Protein AF-A0A376YHL9-F1 (afdb_monomer_lite)

pLDDT: mean 75.79, std 18.33, range [27.06, 94.31]

Structure (mmCIF, N/CA/C/O backbone):
data_AF-A0A376YHL9-F1
#
_entry.id   AF-A0A376YHL9-F1
#
loop_
_atom_site.group_PDB
_atom_site.id
_atom_site.type_symbol
_atom_site.label_atom_id
_atom_site.label_alt_id
_atom_site.label_comp_id
_atom_site.label_asym_id
_atom_site.label_entity_id
_atom_site.label_seq_id
_atom_site.pdbx_PDB_ins_code
_atom_site.Cartn_x
_atom_site.Cartn_y
_atom_site.Cartn_z
_atom_site.occupancy
_atom_site.B_iso_or_equiv
_atom_site.auth_seq_id
_atom_site.auth_comp_id
_atom_site.auth_asym_id
_atom_site.auth_atom_id
_atom_site.pdbx_PDB_model_num
ATOM 1 N N . MET A 1 1 ? -15.466 -2.297 -5.563 1.00 63.84 1 MET A N 1
ATOM 2 C CA . MET A 1 1 ? -14.016 -2.323 -5.290 1.00 63.84 1 MET A CA 1
ATOM 3 C C . MET A 1 1 ? -13.860 -2.151 -3.789 1.00 63.84 1 MET A C 1
ATOM 5 O O . MET A 1 1 ? -14.437 -1.207 -3.266 1.00 63.84 1 MET A O 1
ATOM 9 N N . ASN A 1 2 ? -13.237 -3.107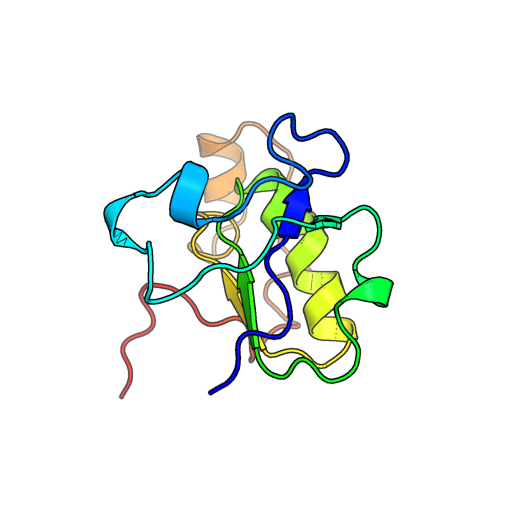 -3.099 1.00 83.31 2 ASN A N 1
ATOM 10 C CA . ASN A 1 2 ? -13.063 -3.079 -1.643 1.00 83.31 2 ASN A CA 1
ATOM 11 C C . ASN A 1 2 ? -11.579 -2.861 -1.320 1.00 83.31 2 ASN A C 1
ATOM 13 O O . ASN A 1 2 ? -10.732 -3.362 -2.054 1.00 83.31 2 ASN A O 1
ATOM 17 N N . ILE A 1 3 ? -11.272 -2.121 -0.255 1.00 85.75 3 ILE A N 1
ATOM 18 C CA . ILE A 1 3 ? -9.891 -1.945 0.209 1.00 85.75 3 ILE A CA 1
ATOM 19 C C . ILE A 1 3 ? -9.591 -3.080 1.186 1.00 85.75 3 ILE A C 1
ATOM 21 O O . ILE A 1 3 ? -10.163 -3.125 2.272 1.00 85.75 3 ILE A O 1
ATOM 25 N N . THR A 1 4 ? -8.708 -3.998 0.792 1.00 88.69 4 THR A N 1
ATOM 26 C CA . THR A 1 4 ? -8.336 -5.156 1.620 1.00 88.69 4 THR A CA 1
ATOM 27 C C . THR A 1 4 ? -7.366 -4.769 2.735 1.00 88.69 4 THR A C 1
ATOM 29 O O . THR A 1 4 ? -7.527 -5.207 3.871 1.00 88.69 4 THR A O 1
ATOM 32 N N . ALA A 1 5 ? -6.377 -3.925 2.432 1.00 90.69 5 ALA A N 1
ATOM 33 C CA . ALA A 1 5 ? -5.383 -3.471 3.396 1.00 90.69 5 ALA A CA 1
ATOM 34 C C . ALA A 1 5 ? -4.793 -2.112 2.995 1.00 90.69 5 ALA A C 1
ATOM 36 O O . ALA A 1 5 ? -4.727 -1.772 1.813 1.00 90.69 5 ALA A O 1
ATOM 37 N N . LEU A 1 6 ? -4.341 -1.355 3.995 1.00 91.69 6 LEU A N 1
ATOM 38 C CA . LEU A 1 6 ? -3.487 -0.183 3.827 1.00 91.69 6 LEU A CA 1
ATOM 39 C C . LEU A 1 6 ? -2.173 -0.475 4.535 1.00 91.69 6 LEU A C 1
ATOM 41 O O . LEU A 1 6 ? -2.177 -0.706 5.743 1.00 91.69 6 LEU A O 1
ATOM 45 N N . THR A 1 7 ? -1.069 -0.480 3.797 1.00 92.12 7 THR A N 1
ATOM 46 C CA . THR A 1 7 ? 0.227 -0.899 4.332 1.00 92.12 7 THR A CA 1
ATOM 47 C C . THR A 1 7 ? 1.211 0.257 4.423 1.00 92.12 7 THR A C 1
ATOM 49 O O . THR A 1 7 ? 1.289 1.091 3.522 1.00 92.12 7 THR A O 1
ATOM 52 N N . VAL A 1 8 ? 2.013 0.265 5.482 1.00 92.31 8 VAL A N 1
ATOM 53 C CA . VAL A 1 8 ? 3.174 1.147 5.656 1.00 92.31 8 VAL A CA 1
ATOM 54 C C . VAL A 1 8 ? 4.441 0.312 5.800 1.00 92.31 8 VAL A C 1
ATOM 56 O O . VAL A 1 8 ? 4.369 -0.903 5.986 1.00 92.31 8 VAL A O 1
ATOM 59 N N . SER A 1 9 ? 5.613 0.944 5.716 1.00 88.75 9 SER A N 1
ATOM 60 C CA . SER A 1 9 ? 6.869 0.246 6.000 1.00 88.75 9 SER A CA 1
ATOM 61 C C . SER A 1 9 ? 6.845 -0.368 7.404 1.00 88.75 9 SER A C 1
ATOM 63 O O . SER A 1 9 ? 6.257 0.199 8.329 1.00 88.75 9 SER A O 1
ATOM 65 N N . ALA A 1 10 ? 7.500 -1.518 7.568 1.00 87.56 10 ALA A N 1
ATOM 66 C CA . ALA A 1 10 ? 7.525 -2.262 8.827 1.00 87.56 10 ALA A CA 1
ATOM 67 C C . ALA A 1 10 ? 7.944 -1.412 10.045 1.00 87.56 10 ALA A C 1
ATOM 69 O O . ALA A 1 10 ? 7.458 -1.631 11.150 1.00 87.56 10 ALA A O 1
ATOM 70 N N . GLN A 1 11 ? 8.821 -0.423 9.844 1.00 87.19 11 GLN A N 1
ATOM 71 C CA . GLN A 1 11 ? 9.331 0.482 10.881 1.00 87.19 11 GLN A CA 1
ATOM 72 C C . GLN A 1 11 ? 8.657 1.865 10.876 1.00 87.19 11 GLN A C 1
ATOM 74 O O . GLN A 1 11 ? 9.193 2.815 11.445 1.00 87.19 11 GLN A O 1
ATOM 79 N N . SER A 1 12 ? 7.510 2.021 10.212 1.00 90.06 12 SER A N 1
ATOM 80 C CA . SER A 1 12 ? 6.803 3.300 10.179 1.00 90.06 12 SER A CA 1
ATOM 81 C C . SER A 1 12 ? 6.280 3.695 11.563 1.00 90.06 12 SER A C 1
ATOM 83 O O . SER A 1 12 ? 5.611 2.914 12.238 1.00 90.06 12 SER A O 1
ATOM 85 N N . ASN A 1 13 ? 6.493 4.957 11.944 1.00 91.00 13 ASN A N 1
ATOM 86 C CA . ASN A 1 13 ? 5.915 5.550 13.158 1.00 91.00 13 ASN A CA 1
ATOM 87 C C . ASN A 1 13 ? 4.387 5.720 13.082 1.00 91.00 13 ASN A C 1
ATOM 89 O O . ASN A 1 13 ? 3.748 6.086 14.072 1.00 91.00 13 ASN A O 1
ATOM 93 N N . ASP A 1 14 ? 3.806 5.509 11.902 1.00 90.75 14 ASP A N 1
ATOM 94 C CA . ASP A 1 14 ? 2.372 5.618 11.655 1.00 90.75 14 ASP A CA 1
ATOM 95 C C . ASP A 1 14 ? 1.658 4.262 11.670 1.00 90.75 14 ASP A C 1
ATOM 97 O O . ASP A 1 14 ? 0.439 4.211 11.508 1.00 90.75 14 ASP A O 1
ATOM 101 N N . ALA A 1 15 ? 2.388 3.167 11.907 1.00 92.06 15 ALA A N 1
ATOM 102 C CA . ALA A 1 15 ? 1.801 1.845 12.078 1.00 92.06 15 ALA A CA 1
ATOM 103 C C . ALA A 1 15 ? 0.732 1.852 13.188 1.00 92.06 15 ALA A C 1
ATOM 105 O O . ALA A 1 15 ? 0.947 2.356 14.291 1.00 92.06 15 ALA A O 1
ATOM 106 N N . GLY A 1 16 ? -0.439 1.294 12.883 1.00 91.69 16 GLY A N 1
ATOM 107 C CA . GLY A 1 16 ? -1.595 1.223 13.776 1.00 91.69 16 GLY A CA 1
ATOM 108 C C . GLY A 1 16 ? -2.468 2.483 13.826 1.00 91.69 16 GLY A C 1
ATOM 109 O O . GLY A 1 16 ? -3.577 2.405 14.351 1.00 91.69 16 GLY A O 1
ATOM 110 N N . LYS A 1 17 ? -2.030 3.621 13.268 1.00 94.06 17 LYS A N 1
ATOM 111 C CA . LYS A 1 17 ? -2.878 4.822 13.152 1.00 94.06 17 LYS A CA 1
ATOM 112 C C . LYS A 1 17 ? -3.930 4.631 12.066 1.00 94.06 17 LYS A C 1
ATOM 114 O O . LYS A 1 17 ? -3.714 3.873 11.119 1.00 94.06 17 LYS A O 1
ATOM 119 N N . LEU A 1 18 ? -5.054 5.335 12.169 1.00 94.06 18 LEU A N 1
ATOM 120 C CA . LEU A 1 18 ? -6.038 5.348 11.091 1.00 94.06 18 LEU A CA 1
ATOM 121 C C . LEU A 1 18 ? -5.549 6.246 9.958 1.00 94.06 18 LEU A C 1
ATOM 123 O O . LEU A 1 18 ? -4.946 7.292 10.194 1.00 94.06 18 LEU A O 1
ATOM 127 N N . ILE A 1 19 ? -5.865 5.891 8.713 1.00 93.69 19 ILE A N 1
ATOM 128 C CA . ILE A 1 19 ? -5.557 6.762 7.569 1.00 93.69 19 ILE A CA 1
ATOM 129 C C . ILE A 1 19 ? -6.210 8.147 7.713 1.00 93.69 19 ILE A C 1
ATOM 131 O O . ILE A 1 19 ? -5.631 9.153 7.310 1.00 93.69 19 ILE A O 1
ATOM 135 N N . SER A 1 20 ? -7.382 8.216 8.344 1.00 94.19 20 SER A N 1
ATOM 136 C CA . SER A 1 20 ? -8.091 9.462 8.629 1.00 94.19 20 SER A CA 1
ATOM 137 C C . SER A 1 20 ? -7.438 10.316 9.718 1.00 94.19 20 SER A C 1
ATOM 139 O O . SER A 1 20 ? -7.671 11.525 9.742 1.00 94.19 20 SER A O 1
ATOM 141 N N . ASP A 1 21 ? -6.580 9.742 10.569 1.00 92.56 21 ASP A N 1
ATOM 142 C CA . ASP A 1 21 ? -5.776 10.514 11.525 1.00 92.56 21 ASP A CA 1
ATOM 143 C C . ASP A 1 21 ? -4.660 11.288 10.805 1.00 92.56 21 ASP A C 1
ATOM 145 O O . ASP A 1 21 ? -4.322 12.405 11.195 1.00 92.56 21 ASP A O 1
ATOM 149 N N . LEU A 1 22 ? -4.106 10.712 9.731 1.00 91.50 22 LEU A N 1
ATOM 150 C CA . LEU A 1 22 ? -3.081 11.347 8.895 1.00 91.50 22 LEU A CA 1
ATOM 151 C C . LEU A 1 22 ? -3.693 12.276 7.839 1.00 91.50 22 LEU A C 1
ATOM 153 O O . LEU A 1 22 ? -3.117 13.308 7.487 1.00 91.50 22 LEU A O 1
ATOM 157 N N . HIS A 1 23 ? -4.867 11.912 7.328 1.00 91.62 23 HIS A N 1
ATOM 158 C CA . HIS A 1 23 ? -5.588 12.632 6.286 1.00 91.62 23 HIS A CA 1
ATOM 159 C C . HIS A 1 23 ? -7.025 12.920 6.739 1.00 91.62 23 HIS A C 1
ATOM 161 O O . HIS A 1 23 ? -7.949 12.196 6.356 1.00 91.62 23 HIS A O 1
ATOM 167 N N . PRO A 1 24 ? -7.248 14.000 7.516 1.00 91.00 24 PRO A N 1
ATOM 168 C CA . PRO A 1 24 ? -8.550 14.317 8.107 1.00 91.00 24 PRO A CA 1
ATOM 169 C C . PRO A 1 24 ? -9.696 14.441 7.098 1.00 91.00 24 PRO A C 1
ATOM 171 O O . PRO A 1 24 ? -10.850 14.207 7.445 1.00 91.00 24 PRO A O 1
ATOM 174 N N . GLN A 1 25 ? -9.393 14.768 5.840 1.00 93.69 25 GLN A N 1
ATOM 175 C CA . GLN A 1 25 ? -10.367 14.819 4.749 1.00 93.69 25 GLN A CA 1
ATOM 176 C C . GLN A 1 25 ? -11.009 13.459 4.421 1.00 93.69 25 GLN A C 1
ATOM 178 O O . GLN A 1 25 ? -12.046 13.426 3.766 1.00 93.69 25 GLN A O 1
ATOM 183 N N . LEU A 1 26 ? -10.404 12.349 4.854 1.00 89.62 26 LEU A N 1
ATOM 184 C CA . LEU A 1 26 ? -10.919 10.990 4.660 1.00 89.62 26 LEU A CA 1
ATOM 185 C C . LEU A 1 26 ? -11.757 10.488 5.843 1.00 89.62 26 LEU A C 1
ATOM 187 O O . LEU A 1 26 ? -12.324 9.398 5.767 1.00 89.62 26 LEU A O 1
ATOM 191 N N . LYS A 1 27 ? -11.861 11.266 6.926 1.00 90.44 27 LYS A N 1
ATOM 192 C CA . LYS A 1 27 ? -12.598 10.884 8.133 1.00 90.44 27 LYS A CA 1
ATOM 193 C C . LYS A 1 27 ? -14.079 10.646 7.831 1.00 90.44 27 LYS A C 1
ATOM 195 O O . LYS A 1 27 ? -14.744 11.516 7.272 1.00 90.44 27 LYS A O 1
ATOM 200 N N . GLY A 1 28 ? -14.595 9.477 8.212 1.00 86.88 28 GLY A N 1
ATOM 201 C CA . GLY A 1 28 ? -15.967 9.058 7.908 1.00 86.88 28 GLY A CA 1
ATOM 202 C C . GLY A 1 28 ? -16.181 8.547 6.477 1.00 86.88 28 GLY A C 1
ATOM 203 O O . GLY A 1 28 ? -17.301 8.170 6.137 1.00 86.88 28 GLY A O 1
ATOM 204 N N . ILE A 1 29 ? -15.131 8.521 5.645 1.00 90.69 29 ILE A N 1
ATOM 205 C CA . ILE A 1 29 ? -15.119 7.888 4.317 1.00 90.69 29 ILE A CA 1
ATOM 206 C C . ILE A 1 29 ? -14.283 6.604 4.380 1.00 90.69 29 ILE A C 1
ATOM 208 O O . ILE A 1 29 ? -14.762 5.537 4.001 1.00 90.69 29 ILE A O 1
ATOM 212 N N . VAL A 1 30 ? -13.041 6.704 4.870 1.00 90.06 30 VAL A N 1
ATOM 213 C CA . VAL A 1 30 ? -12.114 5.576 5.038 1.00 90.06 30 VAL A CA 1
ATOM 214 C C . VAL A 1 30 ? -11.401 5.712 6.381 1.00 90.06 30 VAL A C 1
ATOM 216 O O . VAL A 1 30 ? -10.529 6.559 6.547 1.00 90.06 30 VAL A O 1
ATOM 219 N N . ASP A 1 31 ? -11.748 4.833 7.319 1.00 91.38 31 ASP A N 1
ATOM 220 C CA . ASP A 1 31 ? -11.191 4.782 8.677 1.00 91.38 31 ASP A CA 1
ATOM 221 C C . ASP A 1 31 ? -10.482 3.436 8.916 1.00 91.38 31 ASP A C 1
ATOM 223 O O . ASP A 1 31 ? -10.728 2.734 9.895 1.00 91.38 31 ASP A O 1
ATOM 227 N N . LEU A 1 32 ? -9.633 3.033 7.966 1.00 92.69 32 LEU A N 1
ATOM 228 C CA . LEU A 1 32 ? -8.851 1.798 8.057 1.00 92.69 32 LEU A CA 1
ATOM 229 C C . LEU A 1 32 ? -7.492 2.053 8.733 1.00 92.69 32 LEU A C 1
ATOM 231 O O . LEU A 1 32 ? -6.871 3.090 8.470 1.00 92.69 32 LEU A O 1
ATOM 235 N N . PRO A 1 33 ? -7.007 1.119 9.573 1.00 94.31 33 PRO A N 1
ATOM 236 C CA . PRO A 1 33 ? -5.695 1.225 10.196 1.00 94.31 33 PRO A CA 1
ATOM 237 C C . PRO A 1 33 ? -4.571 0.943 9.195 1.00 94.31 33 PRO A C 1
ATOM 239 O O . PRO A 1 33 ? -4.690 0.080 8.322 1.00 94.31 33 PRO A O 1
ATOM 242 N N . LEU A 1 34 ? -3.458 1.649 9.371 1.00 93.38 34 LEU A N 1
ATOM 243 C CA . LEU A 1 34 ? -2.214 1.428 8.646 1.00 93.38 34 LEU A CA 1
ATOM 244 C C . LEU A 1 34 ? -1.488 0.209 9.218 1.00 93.38 34 LEU A C 1
ATOM 246 O O . LEU A 1 34 ? -1.086 0.200 10.381 1.00 93.38 34 LEU A O 1
ATOM 250 N N . GLN A 1 35 ? -1.307 -0.819 8.399 1.00 93.75 35 GLN A N 1
ATOM 251 C CA . GLN A 1 35 ? -0.686 -2.078 8.797 1.00 93.75 35 GLN A CA 1
ATOM 252 C C . GLN A 1 35 ? 0.800 -2.072 8.409 1.00 93.75 35 GLN A C 1
ATOM 254 O O . GLN A 1 35 ? 1.125 -1.817 7.249 1.00 93.75 35 GLN A O 1
ATOM 259 N N . PRO A 1 36 ? 1.731 -2.309 9.344 1.00 92.69 36 PRO A N 1
ATOM 260 C CA . PRO A 1 36 ? 3.138 -2.441 8.993 1.00 92.69 36 PRO A CA 1
ATOM 261 C C . PRO A 1 36 ? 3.334 -3.710 8.158 1.00 92.69 36 PRO A C 1
ATOM 263 O O . PRO A 1 36 ? 2.964 -4.796 8.590 1.00 92.69 36 PRO A O 1
ATOM 266 N N . MET A 1 37 ? 3.925 -3.575 6.973 1.00 90.94 37 MET A N 1
ATOM 267 C CA . MET A 1 37 ? 4.193 -4.697 6.077 1.00 90.94 37 MET A CA 1
ATOM 268 C C . MET A 1 37 ? 5.685 -5.022 6.075 1.00 90.94 37 MET A C 1
ATOM 270 O O . MET A 1 37 ? 6.511 -4.179 5.713 1.00 90.94 37 MET A O 1
ATOM 274 N N . SER A 1 38 ? 6.007 -6.252 6.480 1.00 86.44 38 SER A N 1
ATOM 275 C CA . SER A 1 38 ? 7.365 -6.818 6.408 1.00 86.44 38 SER A CA 1
ATOM 276 C C . SER A 1 38 ? 7.487 -7.871 5.308 1.00 86.44 38 SER A C 1
ATOM 278 O O . SER A 1 38 ? 8.533 -7.965 4.674 1.00 86.44 38 SER A O 1
ATOM 280 N N . ASP A 1 39 ? 6.417 -8.633 5.073 1.00 88.06 39 ASP A N 1
ATOM 281 C CA . ASP A 1 39 ? 6.324 -9.661 4.039 1.00 88.06 39 ASP A CA 1
ATOM 282 C C . ASP A 1 39 ? 5.053 -9.437 3.203 1.00 88.06 39 ASP A C 1
ATOM 284 O O . ASP A 1 39 ? 3.967 -9.200 3.734 1.00 88.06 39 ASP A O 1
ATOM 288 N N . ILE A 1 40 ? 5.189 -9.499 1.879 1.00 87.31 40 ILE A N 1
ATOM 289 C CA . ILE A 1 40 ? 4.078 -9.352 0.931 1.00 87.31 40 ILE A CA 1
ATOM 290 C C . ILE A 1 40 ? 3.142 -10.567 0.931 1.00 87.31 40 ILE A C 1
ATOM 292 O O . ILE A 1 40 ? 1.991 -10.461 0.500 1.00 87.31 40 ILE A O 1
ATOM 296 N N . SER A 1 41 ? 3.604 -11.725 1.412 1.00 87.69 41 SER A N 1
ATOM 297 C CA . SER A 1 41 ? 2.806 -12.954 1.490 1.00 87.69 41 SER A CA 1
ATOM 298 C C . SER A 1 41 ? 1.609 -12.823 2.441 1.00 87.69 41 SER A C 1
ATOM 300 O O . SER A 1 41 ? 0.594 -13.489 2.251 1.00 87.69 41 SER A O 1
ATOM 302 N N . GLU A 1 42 ? 1.684 -11.907 3.410 1.00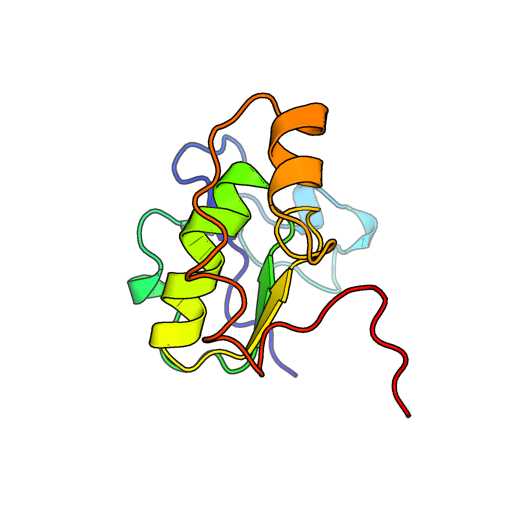 88.38 42 GLU A N 1
ATOM 303 C CA . GLU A 1 42 ? 0.598 -11.610 4.350 1.00 88.38 42 GLU A CA 1
ATOM 304 C C . GLU A 1 42 ? -0.569 -10.867 3.680 1.00 88.38 42 GLU A C 1
ATOM 306 O O . GLU A 1 42 ? -1.717 -11.000 4.105 1.00 88.38 42 GLU A O 1
ATOM 311 N N . PHE A 1 43 ? -0.285 -10.107 2.617 1.00 88.88 43 PHE A N 1
ATOM 312 C CA . PHE A 1 43 ? -1.236 -9.177 1.998 1.00 88.88 43 PHE A CA 1
ATOM 313 C C . PHE A 1 43 ? -1.605 -9.525 0.557 1.00 88.88 43 PHE A C 1
ATOM 315 O O . PHE A 1 43 ? -2.590 -9.007 0.046 1.00 88.88 43 PHE A O 1
ATOM 322 N N . SER A 1 44 ? -0.832 -10.372 -0.114 1.00 86.38 44 SER A N 1
ATOM 323 C CA . SER A 1 44 ? -1.090 -10.781 -1.499 1.00 86.38 44 SER A CA 1
ATOM 324 C C . SER A 1 44 ? -2.265 -11.759 -1.695 1.00 86.38 44 SER A C 1
ATOM 326 O O . SER A 1 44 ? -2.920 -11.667 -2.738 1.00 86.38 44 SER A O 1
ATOM 328 N N . PRO A 1 45 ? -2.612 -12.671 -0.759 1.00 88.88 45 PRO A N 1
ATOM 329 C CA . PRO A 1 45 ? -3.703 -13.615 -0.980 1.00 88.88 45 PRO A CA 1
ATOM 330 C C . PRO A 1 45 ? -5.058 -12.918 -1.143 1.00 88.88 45 PRO A C 1
ATOM 332 O O . PRO A 1 45 ? -5.523 -12.202 -0.259 1.00 88.88 45 PRO A O 1
ATOM 335 N N . GLY A 1 46 ? -5.724 -13.169 -2.272 1.00 84.38 46 GLY A N 1
ATOM 336 C CA . GLY A 1 46 ? -7.046 -12.605 -2.562 1.00 84.38 46 GLY A CA 1
ATOM 337 C C . GLY A 1 46 ? -7.035 -11.121 -2.941 1.00 84.38 46 GLY A C 1
ATOM 338 O O . GLY A 1 46 ? -8.099 -10.505 -2.973 1.00 84.38 46 GLY A O 1
ATOM 339 N N . VAL A 1 47 ? -5.861 -10.544 -3.225 1.00 90.06 47 VAL A N 1
ATOM 340 C CA . VAL A 1 47 ? -5.738 -9.181 -3.750 1.00 90.06 47 VAL A CA 1
ATOM 341 C C . VAL A 1 47 ? -5.596 -9.210 -5.266 1.00 90.06 47 VAL A C 1
ATOM 343 O O . VAL A 1 47 ? -4.625 -9.728 -5.809 1.00 90.06 47 VAL A O 1
ATOM 346 N N . ASP A 1 48 ? -6.554 -8.589 -5.950 1.00 87.31 48 ASP A N 1
ATOM 347 C CA . ASP A 1 48 ? -6.537 -8.479 -7.410 1.00 87.31 48 ASP A CA 1
ATOM 348 C C . ASP A 1 48 ? -5.597 -7.364 -7.896 1.00 87.31 48 ASP A C 1
ATOM 350 O O . ASP A 1 48 ? -4.937 -7.490 -8.929 1.00 87.31 48 ASP A O 1
ATOM 354 N N . VAL A 1 49 ? -5.551 -6.244 -7.161 1.00 88.19 49 VAL A N 1
ATOM 355 C CA . VAL A 1 49 ? -4.878 -5.006 -7.575 1.00 88.19 49 VAL A CA 1
ATOM 356 C C . VAL A 1 49 ? -4.103 -4.387 -6.414 1.00 88.19 49 VAL A C 1
ATOM 358 O O . VAL A 1 49 ? -4.654 -4.188 -5.333 1.00 88.19 49 VAL A O 1
ATOM 361 N N . VAL A 1 50 ? -2.849 -4.012 -6.669 1.00 89.50 50 VAL A N 1
ATOM 362 C CA . VAL A 1 50 ? -1.944 -3.369 -5.708 1.00 89.50 50 VAL A CA 1
ATOM 363 C C . VAL A 1 50 ? -1.510 -2.007 -6.238 1.00 89.50 50 VAL A C 1
ATOM 365 O O . VAL A 1 50 ? -1.057 -1.896 -7.375 1.00 89.50 50 VAL A O 1
ATOM 368 N N . PHE A 1 51 ? -1.603 -0.974 -5.400 1.00 89.56 51 PHE A N 1
ATOM 369 C CA . PHE A 1 51 ? -1.066 0.356 -5.689 1.00 89.56 51 PHE A CA 1
ATOM 370 C C . PHE A 1 51 ? 0.215 0.578 -4.887 1.00 89.56 51 PHE A C 1
ATOM 372 O O . PHE A 1 51 ? 0.180 0.604 -3.658 1.00 89.56 51 PHE A O 1
ATOM 379 N N . LEU A 1 52 ? 1.340 0.769 -5.575 1.00 87.69 52 LEU A N 1
ATOM 380 C CA . LEU A 1 52 ? 2.610 1.109 -4.941 1.00 87.69 52 LEU A CA 1
ATOM 381 C C . LEU A 1 52 ? 2.791 2.627 -4.983 1.00 87.69 52 LEU A C 1
ATOM 383 O O . LEU A 1 52 ? 3.108 3.215 -6.012 1.00 87.69 52 LEU A O 1
ATOM 387 N N . ALA A 1 53 ? 2.552 3.265 -3.839 1.00 86.56 53 ALA A N 1
ATOM 388 C CA . ALA A 1 53 ? 2.815 4.685 -3.606 1.00 86.56 53 ALA A CA 1
ATOM 389 C C . ALA A 1 53 ? 4.119 4.885 -2.809 1.00 86.56 53 ALA A C 1
ATOM 391 O O . ALA A 1 53 ? 4.213 5.770 -1.960 1.00 86.56 53 ALA A O 1
ATOM 392 N N . THR A 1 54 ? 5.106 4.012 -3.024 1.00 80.94 54 THR A N 1
ATOM 393 C CA . THR A 1 54 ? 6.389 4.028 -2.313 1.00 80.94 54 THR A CA 1
ATOM 394 C C . THR A 1 54 ? 7.478 4.690 -3.158 1.00 80.94 54 THR A C 1
ATOM 396 O O . THR A 1 54 ? 7.293 4.996 -4.337 1.00 80.94 54 THR A O 1
ATOM 399 N N . ALA A 1 55 ? 8.636 4.957 -2.549 1.00 78.69 55 ALA A N 1
ATOM 400 C CA . ALA A 1 55 ? 9.804 5.407 -3.296 1.00 78.69 55 ALA A CA 1
ATOM 401 C C . ALA A 1 55 ? 10.229 4.353 -4.337 1.00 78.69 55 ALA A C 1
ATOM 403 O O . ALA A 1 55 ? 9.977 3.159 -4.172 1.00 78.69 55 ALA A O 1
ATOM 404 N N . HIS A 1 56 ? 10.911 4.806 -5.390 1.00 73.19 56 HIS A N 1
ATOM 405 C CA . HIS A 1 56 ? 11.284 3.962 -6.526 1.00 73.19 56 HIS A CA 1
ATOM 406 C C . HIS A 1 56 ? 12.133 2.738 -6.135 1.00 73.19 56 HIS A C 1
ATOM 408 O O . HIS A 1 56 ? 11.924 1.664 -6.687 1.00 73.19 56 HIS A O 1
ATOM 414 N N . GLU A 1 57 ? 13.031 2.870 -5.154 1.00 75.25 57 GLU A N 1
ATOM 415 C CA . GLU A 1 57 ? 13.858 1.765 -4.640 1.00 75.25 57 GLU A CA 1
ATOM 416 C C . GLU A 1 57 ? 12.996 0.642 -4.048 1.00 75.25 57 GLU A C 1
ATOM 418 O O . GLU A 1 57 ? 13.147 -0.523 -4.394 1.00 75.25 57 GLU A O 1
ATOM 423 N N . VAL A 1 58 ? 12.015 1.003 -3.219 1.00 81.75 58 VAL A N 1
ATOM 424 C CA . VAL A 1 58 ? 11.113 0.040 -2.574 1.00 81.75 58 VAL A CA 1
ATOM 425 C C . VAL A 1 58 ? 10.155 -0.578 -3.594 1.00 81.75 58 VAL A C 1
ATOM 427 O O . VAL A 1 58 ? 9.868 -1.771 -3.544 1.00 81.75 58 VAL A O 1
ATOM 430 N N . SER A 1 59 ? 9.661 0.219 -4.544 1.00 79.94 59 SER A N 1
ATOM 431 C CA . SER A 1 59 ? 8.786 -0.276 -5.613 1.00 79.94 59 SER A CA 1
ATOM 432 C C . SER A 1 59 ? 9.486 -1.289 -6.517 1.00 79.94 59 SER A C 1
ATOM 434 O O . SER A 1 59 ? 8.855 -2.260 -6.932 1.00 79.94 59 SER A O 1
ATOM 436 N N . HIS A 1 60 ? 10.783 -1.101 -6.782 1.00 78.75 60 HIS A N 1
ATOM 437 C CA . HIS A 1 60 ? 11.586 -2.041 -7.561 1.00 78.75 60 HIS A CA 1
ATOM 438 C C . HIS A 1 60 ? 11.618 -3.439 -6.926 1.00 78.75 60 HIS A C 1
ATOM 440 O O . HIS A 1 60 ? 11.523 -4.436 -7.641 1.00 78.75 60 HIS A O 1
ATOM 446 N N . ASP A 1 61 ? 11.691 -3.512 -5.598 1.00 82.44 61 ASP A N 1
ATOM 447 C CA . ASP A 1 61 ? 11.771 -4.784 -4.881 1.00 82.44 61 ASP A CA 1
ATOM 448 C C . ASP A 1 61 ? 10.392 -5.418 -4.656 1.00 82.44 61 ASP A C 1
ATOM 450 O O . ASP A 1 61 ? 10.254 -6.640 -4.731 1.00 82.44 61 ASP A O 1
ATOM 454 N N . LEU A 1 62 ? 9.355 -4.612 -4.403 1.00 84.75 62 LEU A N 1
ATOM 455 C CA . LEU A 1 62 ? 8.008 -5.110 -4.101 1.00 84.75 62 LEU A CA 1
ATOM 456 C C . LEU A 1 62 ? 7.209 -5.505 -5.347 1.00 84.75 62 LEU A C 1
ATOM 458 O O . LEU A 1 62 ? 6.473 -6.491 -5.306 1.00 84.75 62 LEU A O 1
ATOM 462 N N . ALA A 1 63 ? 7.322 -4.753 -6.447 1.00 84.94 63 ALA A N 1
ATOM 463 C CA . ALA A 1 63 ? 6.486 -4.981 -7.626 1.00 84.94 63 ALA A CA 1
ATOM 464 C C . ALA A 1 63 ? 6.623 -6.408 -8.194 1.00 84.94 63 ALA A C 1
ATOM 466 O O . ALA A 1 63 ? 5.583 -7.047 -8.377 1.00 84.94 63 ALA A O 1
ATOM 467 N N . PRO A 1 64 ? 7.840 -6.963 -8.402 1.00 84.88 64 PRO A N 1
ATOM 468 C CA . PRO A 1 64 ? 7.995 -8.324 -8.914 1.00 84.88 64 PRO A CA 1
ATOM 469 C C . PRO A 1 64 ? 7.337 -9.374 -8.016 1.00 84.88 64 PRO A C 1
ATOM 471 O O . PRO A 1 64 ? 6.701 -10.294 -8.520 1.00 84.88 64 PRO A O 1
ATOM 474 N N . GLN A 1 65 ? 7.426 -9.202 -6.694 1.00 87.19 65 GLN A N 1
ATOM 475 C CA . GLN A 1 65 ? 6.871 -10.150 -5.729 1.00 87.19 65 GLN A CA 1
ATOM 476 C C . GLN A 1 65 ? 5.335 -10.190 -5.790 1.00 87.19 65 GLN A C 1
ATOM 478 O O . GLN A 1 65 ? 4.740 -11.266 -5.815 1.00 87.19 65 GLN A O 1
ATOM 483 N N . PHE A 1 66 ? 4.676 -9.030 -5.893 1.00 86.94 66 PHE A N 1
ATOM 484 C CA . PHE A 1 66 ? 3.218 -8.971 -6.066 1.00 86.94 66 PHE A CA 1
ATOM 485 C C . PHE A 1 66 ? 2.759 -9.538 -7.415 1.00 86.94 66 PHE A C 1
ATOM 487 O O . PHE A 1 66 ? 1.695 -10.147 -7.504 1.00 86.94 66 PHE A O 1
ATOM 494 N N . LEU A 1 67 ? 3.563 -9.374 -8.466 1.00 84.88 67 LEU A N 1
ATOM 495 C CA . LEU A 1 67 ? 3.251 -9.912 -9.792 1.00 84.88 67 LEU A CA 1
ATOM 496 C C . LEU A 1 67 ? 3.398 -11.434 -9.829 1.00 84.88 67 LEU A C 1
ATOM 498 O O . LEU A 1 67 ? 2.575 -12.109 -10.444 1.00 84.88 67 LEU A O 1
ATOM 502 N N . GLU A 1 68 ? 4.402 -11.982 -9.141 1.00 85.44 68 GLU A N 1
ATOM 503 C CA . GLU A 1 68 ? 4.553 -13.429 -8.947 1.00 85.44 68 GLU A CA 1
ATOM 504 C C . GLU A 1 68 ? 3.398 -14.027 -8.133 1.00 85.44 68 GLU A C 1
ATOM 506 O O . GLU A 1 68 ? 2.965 -15.143 -8.419 1.00 85.44 68 GLU A O 1
ATOM 511 N N . ALA A 1 69 ? 2.834 -13.264 -7.191 1.00 85.94 69 ALA A N 1
ATOM 512 C CA . ALA A 1 69 ? 1.625 -13.640 -6.459 1.00 85.94 69 ALA A CA 1
ATOM 513 C C . ALA A 1 69 ? 0.326 -13.532 -7.291 1.00 85.94 69 ALA A C 1
ATOM 515 O O . ALA A 1 69 ? -0.749 -13.882 -6.803 1.00 85.94 69 ALA A O 1
ATOM 516 N N . GLY A 1 70 ? 0.409 -13.085 -8.550 1.00 85.38 70 GLY A N 1
ATOM 517 C CA . GLY A 1 70 ? -0.725 -12.981 -9.471 1.00 85.38 70 GLY A CA 1
ATOM 518 C C . GLY A 1 70 ? -1.504 -11.667 -9.387 1.00 85.38 70 GLY A C 1
ATOM 519 O O . GLY A 1 70 ? -2.541 -11.541 -10.039 1.00 85.38 70 GLY A O 1
ATOM 520 N N . CYS A 1 71 ? -1.018 -10.681 -8.629 1.00 86.44 71 CYS A N 1
ATOM 521 C CA . CYS A 1 71 ? -1.654 -9.372 -8.522 1.00 86.44 71 CYS A CA 1
ATOM 522 C C . CYS A 1 71 ? -1.353 -8.495 -9.748 1.00 86.44 71 CYS A C 1
ATOM 524 O O . CYS A 1 71 ? -0.290 -8.578 -10.368 1.00 86.44 71 CYS A O 1
ATOM 526 N N . VAL A 1 72 ? -2.259 -7.568 -10.058 1.00 86.62 72 VAL A N 1
ATOM 527 C CA . VAL A 1 72 ? -2.001 -6.461 -10.988 1.00 86.62 72 VAL A CA 1
ATOM 528 C C . VAL A 1 72 ? -1.390 -5.296 -10.211 1.00 86.62 72 VAL A C 1
ATOM 530 O O . VAL A 1 72 ? -1.986 -4.819 -9.247 1.00 86.62 72 VAL A O 1
ATOM 533 N N . VAL A 1 73 ? -0.220 -4.805 -10.626 1.00 85.75 73 VAL A N 1
ATOM 534 C CA . VAL A 1 73 ? 0.507 -3.755 -9.893 1.00 85.75 73 VAL A CA 1
ATOM 535 C C . VAL A 1 73 ? 0.424 -2.418 -10.628 1.00 85.75 73 VAL A C 1
ATOM 537 O O . VAL A 1 73 ? 0.795 -2.303 -11.794 1.00 85.75 73 VAL A O 1
ATOM 540 N N . PHE A 1 74 ? -0.034 -1.387 -9.927 1.00 85.62 74 PHE A N 1
ATOM 541 C CA . PHE A 1 74 ? 0.007 0.009 -10.351 1.00 85.62 74 PHE A CA 1
ATOM 542 C C . PHE A 1 74 ? 1.089 0.723 -9.546 1.00 85.62 74 PHE A C 1
ATOM 544 O O . PHE A 1 74 ? 0.862 1.118 -8.401 1.00 85.62 74 PHE A O 1
ATOM 551 N N . ASP A 1 75 ? 2.270 0.881 -10.139 1.00 82.88 75 ASP A N 1
ATOM 552 C CA . ASP A 1 75 ? 3.349 1.645 -9.519 1.00 82.88 75 ASP A CA 1
ATOM 553 C C . ASP A 1 75 ? 3.235 3.134 -9.877 1.00 82.88 75 ASP A C 1
ATOM 555 O O . ASP A 1 75 ? 3.242 3.518 -11.051 1.00 82.88 75 ASP A O 1
ATOM 559 N N . LEU A 1 76 ? 3.107 3.974 -8.850 1.00 82.69 76 LEU A N 1
ATOM 560 C CA . LEU A 1 76 ? 3.077 5.433 -8.968 1.00 82.69 76 LEU A CA 1
ATOM 561 C C . LEU A 1 76 ? 4.481 6.046 -8.870 1.00 82.69 76 LEU A C 1
ATOM 563 O O . LEU A 1 76 ? 4.647 7.247 -9.109 1.00 82.69 76 LEU A O 1
ATOM 567 N N . SER A 1 77 ? 5.484 5.237 -8.524 1.00 78.81 77 SER A N 1
ATOM 568 C CA . SER A 1 77 ? 6.882 5.629 -8.462 1.00 78.81 77 SER A CA 1
ATOM 569 C C . SER A 1 77 ? 7.502 5.799 -9.859 1.00 78.81 77 SER A C 1
ATOM 571 O O . SER A 1 77 ? 6.899 5.553 -10.908 1.00 78.81 77 SER A O 1
ATOM 573 N N . GLY A 1 78 ? 8.754 6.258 -9.886 1.00 70.62 78 GLY A N 1
ATOM 574 C CA . GLY A 1 78 ? 9.532 6.364 -11.118 1.00 70.62 78 GLY A CA 1
ATOM 575 C C . GLY A 1 78 ? 10.123 5.042 -11.613 1.00 70.62 78 GLY A C 1
ATOM 576 O O . GLY A 1 78 ? 10.647 5.037 -12.724 1.00 70.62 78 GLY A O 1
ATOM 577 N N . ALA A 1 79 ? 10.064 3.950 -10.841 1.00 69.38 79 ALA A N 1
ATOM 578 C CA . ALA A 1 79 ? 10.881 2.746 -11.051 1.00 69.38 79 ALA A CA 1
ATOM 579 C C . ALA A 1 79 ? 10.632 2.030 -12.388 1.00 69.38 79 ALA A C 1
ATOM 581 O O . ALA A 1 79 ? 11.561 1.482 -12.973 1.00 69.38 79 ALA A O 1
ATOM 582 N N . PHE A 1 80 ? 9.401 2.085 -12.905 1.00 69.00 80 PHE A N 1
ATOM 583 C CA . PHE A 1 80 ? 9.017 1.411 -14.155 1.00 69.00 80 PHE A CA 1
ATOM 584 C C . PHE A 1 80 ? 8.543 2.378 -15.253 1.00 69.00 80 PHE A C 1
ATOM 586 O O . PHE A 1 80 ? 7.931 1.963 -16.241 1.00 69.00 80 PHE A O 1
ATOM 593 N N . ARG A 1 81 ? 8.798 3.685 -15.095 1.00 74.88 81 ARG A N 1
ATOM 594 C CA . ARG A 1 81 ? 8.303 4.716 -16.021 1.00 74.88 81 ARG A CA 1
ATOM 595 C C . ARG A 1 81 ? 9.070 4.761 -17.349 1.00 74.88 81 ARG A C 1
ATOM 597 O O . ARG A 1 81 ? 8.447 5.028 -18.375 1.00 74.88 81 ARG A O 1
ATOM 604 N N . VAL A 1 82 ? 10.383 4.513 -17.359 1.00 69.31 82 VAL A N 1
ATOM 605 C CA . VAL A 1 82 ? 11.237 4.695 -18.549 1.00 69.31 82 VAL A CA 1
ATOM 606 C C . VAL A 1 82 ? 11.874 3.381 -18.991 1.00 69.31 82 VAL A C 1
ATOM 608 O O . VAL A 1 82 ? 12.566 2.733 -18.218 1.00 69.31 82 VAL A O 1
ATOM 611 N N . ASN A 1 83 ? 11.682 3.002 -20.258 1.00 67.94 83 ASN A N 1
ATOM 612 C CA . ASN A 1 83 ? 12.260 1.783 -20.839 1.00 67.94 83 ASN A CA 1
ATOM 613 C C . ASN A 1 83 ? 13.716 1.971 -21.282 1.00 67.94 83 ASN A C 1
ATOM 615 O O . ASN A 1 83 ? 14.053 1.753 -22.444 1.00 67.94 83 ASN A O 1
ATOM 619 N N . ASP A 1 84 ? 14.562 2.446 -20.374 1.00 67.00 84 ASP A N 1
ATOM 620 C CA . ASP A 1 84 ? 15.978 2.664 -20.639 1.00 67.00 84 ASP A CA 1
ATOM 621 C C . ASP A 1 84 ? 16.786 2.416 -19.363 1.00 67.00 84 ASP A C 1
ATOM 623 O O . ASP A 1 84 ? 16.625 3.098 -18.352 1.00 67.00 84 ASP A O 1
ATOM 627 N N . ALA A 1 85 ? 17.666 1.419 -19.425 1.00 63.78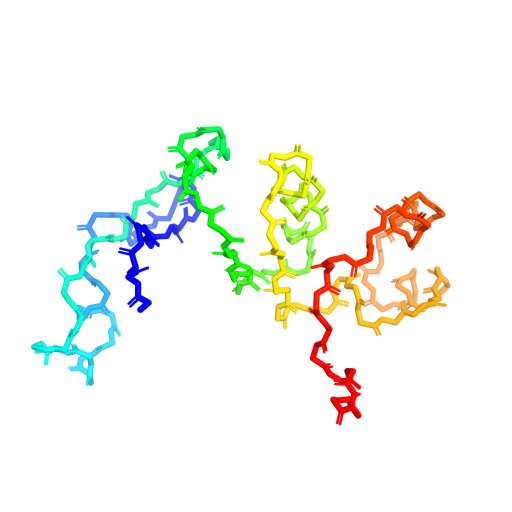 85 ALA A N 1
ATOM 628 C CA . ALA A 1 85 ? 18.583 1.077 -18.345 1.00 63.78 85 ALA A CA 1
ATOM 629 C C . ALA A 1 85 ? 19.492 2.255 -17.969 1.00 63.78 85 ALA A C 1
ATOM 631 O O . ALA A 1 85 ? 19.704 2.536 -16.792 1.00 63.78 85 ALA A O 1
ATOM 632 N N . THR A 1 86 ? 19.984 2.967 -18.983 1.00 65.12 86 THR A N 1
ATOM 633 C CA . THR A 1 86 ? 20.956 4.051 -18.825 1.00 65.12 86 THR A CA 1
ATOM 634 C C . THR A 1 86 ? 20.317 5.310 -18.246 1.00 65.12 86 THR A C 1
ATOM 636 O O . THR A 1 86 ? 20.992 6.124 -17.617 1.00 65.12 86 THR A O 1
ATOM 639 N N . PHE A 1 87 ? 18.997 5.465 -18.387 1.00 66.31 87 PHE A N 1
ATOM 640 C CA . PHE A 1 87 ? 18.252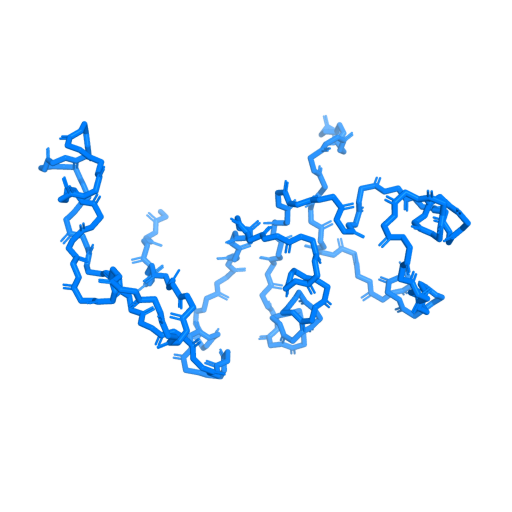 6.566 -17.782 1.00 66.31 87 PHE A CA 1
ATOM 641 C C . PHE A 1 87 ? 18.297 6.506 -16.250 1.00 66.31 87 PHE A C 1
ATOM 643 O O . PHE A 1 87 ? 18.530 7.525 -15.599 1.00 66.31 87 PHE A O 1
ATOM 650 N N . TYR A 1 88 ? 18.126 5.314 -15.672 1.00 61.31 88 TYR A N 1
ATOM 651 C CA . TYR A 1 88 ? 18.141 5.151 -14.218 1.00 61.31 88 TYR A CA 1
ATOM 652 C C . TYR A 1 88 ? 19.544 5.284 -13.626 1.00 61.31 88 TYR A C 1
ATOM 654 O O . TYR A 1 88 ? 19.704 5.962 -12.614 1.00 61.31 88 TYR A O 1
ATOM 662 N N . GLU A 1 89 ? 20.572 4.751 -14.293 1.00 61.56 89 GLU A N 1
ATOM 663 C CA . GLU A 1 89 ? 21.970 4.917 -13.859 1.00 61.56 89 GLU A CA 1
ATOM 664 C C . GLU A 1 89 ? 22.357 6.400 -13.705 1.00 61.56 89 GLU A C 1
ATOM 666 O O . GLU A 1 89 ? 23.061 6.767 -12.764 1.00 61.56 89 GLU A O 1
ATOM 671 N N . ASN A 1 90 ? 21.836 7.267 -14.580 1.00 60.25 90 ASN A N 1
ATOM 672 C CA . ASN A 1 90 ? 22.130 8.700 -14.575 1.00 60.25 90 ASN A CA 1
ATOM 673 C C . ASN A 1 90 ? 21.340 9.513 -13.536 1.00 60.25 90 ASN A C 1
ATOM 675 O O . ASN A 1 90 ? 21.802 10.576 -13.126 1.00 60.25 90 ASN A O 1
ATOM 679 N N . ILE A 1 91 ? 20.148 9.062 -13.132 1.00 60.09 91 ILE A N 1
ATOM 680 C CA . ILE A 1 91 ? 19.233 9.855 -12.291 1.00 60.09 91 ILE A CA 1
ATOM 681 C C . ILE A 1 91 ? 19.224 9.387 -10.837 1.00 60.09 91 ILE A C 1
ATOM 683 O O . ILE A 1 91 ? 19.083 10.218 -9.941 1.00 60.09 91 ILE A O 1
ATOM 687 N N . THR A 1 92 ? 19.373 8.086 -10.584 1.00 53.91 92 THR A N 1
ATOM 688 C CA . THR A 1 92 ? 19.233 7.521 -9.232 1.00 53.91 92 THR A CA 1
ATOM 689 C C . THR A 1 92 ? 20.551 7.021 -8.643 1.00 53.91 92 THR A C 1
ATOM 691 O O . THR A 1 92 ? 20.555 6.575 -7.503 1.00 53.91 92 THR A O 1
ATOM 694 N N . ALA A 1 93 ? 21.674 7.120 -9.374 1.00 52.34 93 ALA A N 1
ATOM 695 C CA . ALA A 1 93 ? 23.016 6.693 -8.941 1.00 52.34 93 ALA A CA 1
ATOM 696 C C . ALA A 1 93 ? 23.092 5.247 -8.396 1.00 52.34 93 ALA A C 1
ATOM 698 O O . ALA A 1 93 ? 24.033 4.890 -7.685 1.00 52.34 93 ALA A O 1
ATOM 699 N N . LEU A 1 94 ? 22.116 4.403 -8.745 1.00 47.06 94 LEU A N 1
ATOM 700 C CA . LEU A 1 94 ? 22.044 2.997 -8.362 1.00 47.06 94 LEU A CA 1
ATOM 701 C C . LEU A 1 94 ? 22.237 2.115 -9.602 1.00 47.06 94 LEU A C 1
ATOM 703 O O . LEU A 1 94 ? 21.616 2.378 -10.635 1.00 47.06 94 LEU A O 1
ATOM 707 N N . PRO A 1 95 ? 23.057 1.051 -9.527 1.00 48.53 95 PRO A N 1
ATOM 708 C CA . PRO A 1 95 ? 23.175 0.080 -10.606 1.00 48.53 95 PRO A CA 1
ATOM 709 C C . PRO A 1 95 ? 21.915 -0.799 -10.642 1.00 48.53 95 PRO A C 1
ATOM 711 O O . PRO A 1 95 ? 21.808 -1.779 -9.907 1.00 48.53 95 PRO A O 1
ATOM 714 N N . ILE A 1 96 ? 20.939 -0.450 -11.485 1.00 53.19 96 ILE A N 1
ATOM 715 C CA . ILE A 1 96 ? 19.706 -1.234 -11.653 1.00 53.19 96 ILE A CA 1
ATOM 716 C C . ILE A 1 96 ? 19.889 -2.236 -12.803 1.00 53.19 96 ILE A C 1
ATOM 718 O O . ILE A 1 96 ? 20.065 -1.851 -13.958 1.00 53.19 96 ILE A O 1
ATOM 722 N N . ASN A 1 97 ? 19.794 -3.541 -12.525 1.00 48.34 97 ASN A N 1
ATOM 723 C CA . ASN A 1 97 ? 19.776 -4.574 -13.569 1.00 48.34 97 ASN A CA 1
ATOM 724 C C . ASN A 1 97 ? 18.386 -4.662 -14.229 1.00 48.34 97 ASN A C 1
ATOM 726 O O . ASN A 1 97 ? 17.585 -5.550 -13.947 1.00 48.34 97 ASN A O 1
ATOM 730 N N . THR A 1 98 ? 18.094 -3.726 -15.127 1.00 47.97 98 THR A N 1
ATOM 731 C CA . THR A 1 98 ? 16.770 -3.547 -15.752 1.00 47.97 98 THR A CA 1
ATOM 732 C C . THR A 1 98 ? 16.398 -4.603 -16.803 1.00 47.97 98 THR A C 1
ATOM 734 O O . THR A 1 98 ? 15.224 -4.709 -17.161 1.00 47.97 98 THR A O 1
ATOM 737 N N . ARG A 1 99 ? 17.336 -5.433 -17.295 1.00 40.66 99 ARG A N 1
ATOM 738 C CA . ARG A 1 99 ? 17.058 -6.394 -18.391 1.00 40.66 99 ARG A CA 1
ATOM 739 C C . ARG A 1 99 ? 15.963 -7.414 -18.066 1.00 40.66 99 ARG A C 1
ATOM 741 O O . ARG A 1 99 ? 15.280 -7.870 -18.980 1.00 40.66 99 ARG A O 1
ATOM 748 N N . ASN A 1 100 ? 15.781 -7.761 -16.793 1.00 43.78 100 ASN A N 1
ATOM 749 C CA . ASN A 1 100 ? 14.810 -8.780 -16.381 1.00 43.78 100 ASN A CA 1
ATOM 750 C C . ASN A 1 100 ? 13.448 -8.204 -15.963 1.00 43.78 100 ASN A C 1
ATOM 752 O O . ASN A 1 100 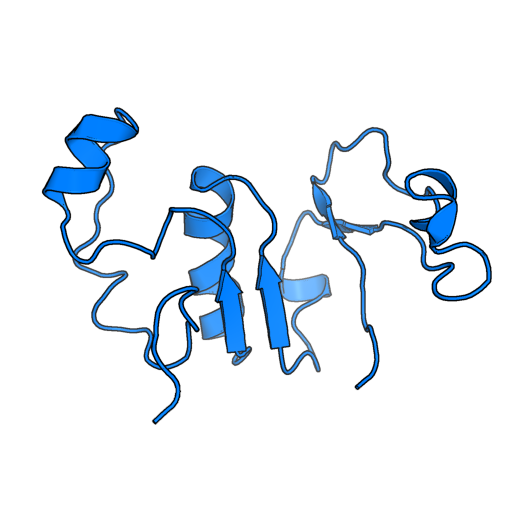? 12.457 -8.931 -15.994 1.00 43.78 100 ASN A O 1
ATOM 756 N N . CYS A 1 101 ? 13.382 -6.914 -15.629 1.00 45.34 101 CYS A N 1
ATOM 757 C CA . CYS A 1 101 ? 12.170 -6.254 -15.139 1.00 45.34 101 CYS A CA 1
ATOM 758 C C . CYS A 1 101 ? 11.208 -5.891 -16.283 1.00 45.34 101 CYS A C 1
ATOM 760 O O . CYS A 1 101 ? 9.992 -5.899 -16.122 1.00 45.34 101 CYS A O 1
ATOM 762 N N . TRP A 1 102 ? 11.756 -5.624 -17.471 1.00 45.38 102 TRP A N 1
ATOM 763 C CA . TRP A 1 102 ? 10.991 -5.160 -18.629 1.00 45.38 102 TRP A CA 1
ATOM 764 C C . TRP A 1 102 ? 10.319 -6.278 -19.431 1.00 45.38 102 TRP A C 1
ATOM 766 O O . TRP A 1 102 ? 9.194 -6.109 -19.897 1.00 45.38 102 TRP A O 1
ATOM 776 N N . ASN A 1 103 ? 10.964 -7.440 -19.558 1.00 45.25 103 ASN A N 1
ATOM 777 C CA . ASN A 1 103 ? 10.485 -8.528 -20.420 1.00 45.25 103 ASN A CA 1
ATOM 778 C C . ASN A 1 103 ? 9.499 -9.504 -19.744 1.00 45.25 103 ASN A C 1
ATOM 780 O O . ASN A 1 103 ? 9.059 -10.450 -20.393 1.00 45.25 103 ASN A O 1
ATOM 784 N N . ARG A 1 104 ? 9.141 -9.310 -18.463 1.00 41.44 104 ARG A N 1
ATOM 785 C CA . ARG A 1 104 ? 8.293 -10.251 -17.696 1.00 41.44 104 ARG A CA 1
ATOM 786 C C . ARG A 1 104 ? 6.935 -9.712 -17.232 1.00 41.44 104 ARG A C 1
ATOM 788 O O . ARG A 1 104 ? 6.234 -10.428 -16.525 1.00 41.44 104 ARG A O 1
ATOM 795 N N . GLN A 1 105 ? 6.556 -8.472 -17.543 1.00 50.72 105 GLN A N 1
ATOM 796 C CA . GLN A 1 105 ? 5.523 -7.794 -16.741 1.00 50.72 105 GLN A CA 1
ATOM 797 C C . GLN A 1 105 ? 4.467 -7.068 -17.605 1.00 50.72 105 GLN A C 1
ATOM 799 O O . GLN A 1 105 ? 4.443 -5.838 -17.649 1.00 50.72 105 GLN A O 1
ATOM 804 N N . PRO A 1 106 ? 3.574 -7.798 -18.304 1.00 47.94 106 PRO A N 1
ATOM 805 C CA . PRO A 1 106 ? 2.464 -7.204 -19.062 1.00 47.94 106 PRO A CA 1
ATOM 806 C C . PRO A 1 106 ? 1.380 -6.556 -18.178 1.00 47.94 106 PRO A C 1
ATOM 808 O O . PRO A 1 106 ? 0.515 -5.857 -18.695 1.00 47.94 106 PRO A O 1
ATOM 811 N N . THR A 1 107 ? 1.417 -6.774 -16.861 1.00 52.44 107 THR A N 1
ATOM 812 C CA . THR A 1 107 ? 0.387 -6.343 -15.900 1.00 52.44 107 THR A CA 1
ATOM 813 C C . THR A 1 107 ? 0.819 -5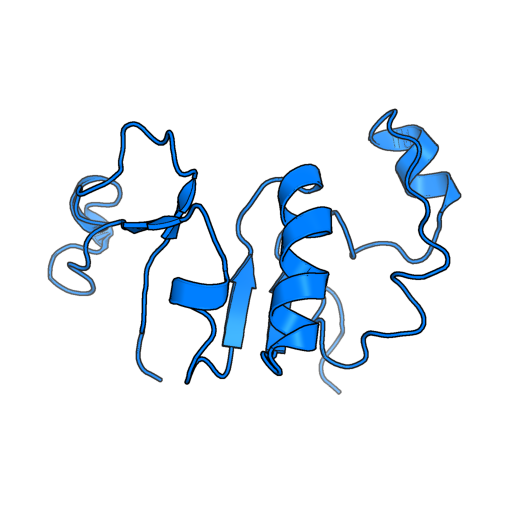.200 -14.978 1.00 52.44 107 THR A C 1
ATOM 815 O O . THR A 1 107 ? 0.031 -4.794 -14.125 1.00 52.44 107 THR A O 1
ATOM 818 N N . VAL A 1 108 ? 2.029 -4.645 -15.142 1.00 52.56 108 VAL A N 1
ATOM 819 C CA . VAL A 1 108 ? 2.409 -3.406 -14.442 1.00 52.56 108 VAL A CA 1
ATOM 820 C C . VAL A 1 108 ? 1.865 -2.222 -15.219 1.00 52.56 108 VAL A C 1
ATOM 822 O O . VAL A 1 108 ? 2.386 -1.862 -16.280 1.00 52.56 108 VAL A O 1
ATOM 825 N N . TRP A 1 109 ? 0.806 -1.618 -14.693 1.00 51.44 109 TRP A N 1
ATOM 826 C CA . TRP A 1 109 ? 0.188 -0.450 -15.301 1.00 51.44 109 TRP A CA 1
ATOM 827 C C . TRP A 1 109 ? 0.999 0.802 -14.996 1.00 51.44 109 TRP A C 1
ATOM 829 O O . TRP A 1 109 ? 1.404 1.062 -13.865 1.00 51.44 109 TRP A O 1
ATOM 839 N N . ARG A 1 110 ? 1.242 1.585 -16.047 1.00 54.44 110 ARG A N 1
ATOM 840 C CA . ARG A 1 110 ? 2.194 2.696 -16.055 1.00 54.44 110 ARG A CA 1
ATOM 841 C C . ARG A 1 110 ? 1.423 4.002 -16.067 1.00 54.44 110 ARG A C 1
ATOM 843 O O . ARG A 1 110 ? 0.600 4.202 -16.961 1.00 54.44 110 ARG A O 1
ATOM 850 N N . SER A 1 111 ? 1.712 4.925 -15.150 1.00 40.00 111 SER A N 1
ATOM 851 C CA . SER A 1 111 ? 1.176 6.285 -15.267 1.00 40.00 111 SER A CA 1
ATOM 852 C C . SER A 1 111 ? 1.787 6.940 -16.523 1.00 40.00 111 SER A C 1
ATOM 854 O O . SER A 1 111 ? 2.936 7.385 -16.498 1.00 40.00 111 SER A O 1
ATOM 856 N N . GLY A 1 112 ? 1.056 6.914 -17.640 1.00 40.09 112 GLY A N 1
ATOM 857 C CA . GLY A 1 112 ? 1.522 7.350 -18.963 1.00 40.09 112 GLY A CA 1
ATOM 858 C C . GLY A 1 112 ? 1.190 6.389 -20.112 1.00 40.09 112 GLY A C 1
ATOM 859 O O . GLY A 1 112 ? 1.317 6.778 -21.270 1.00 40.09 112 GLY A O 1
ATOM 860 N N . ALA A 1 113 ? 0.728 5.165 -19.830 1.00 36.94 113 ALA A N 1
ATOM 861 C CA . ALA A 1 113 ? 0.109 4.327 -20.851 1.00 36.94 113 ALA A CA 1
ATOM 862 C C . ALA A 1 113 ? -1.276 4.905 -21.178 1.00 36.94 113 ALA A C 1
ATOM 864 O O . ALA A 1 113 ? -2.200 4.827 -20.370 1.00 36.94 113 ALA A O 1
ATOM 865 N N . VAL A 1 114 ? -1.391 5.551 -22.340 1.00 27.06 114 VAL A N 1
ATOM 866 C CA . VAL A 1 114 ? -2.676 5.963 -22.910 1.00 27.06 114 VAL A CA 1
ATOM 867 C C . VAL A 1 114 ? -3.534 4.709 -23.055 1.00 27.06 114 VAL A C 1
ATOM 869 O O . VAL A 1 114 ? -3.173 3.784 -23.778 1.00 27.06 114 VAL A O 1
ATOM 872 N N . ILE A 1 115 ? -4.650 4.686 -22.332 1.00 32.31 115 ILE A N 1
ATOM 873 C CA . ILE A 1 115 ? -5.787 3.816 -22.617 1.00 32.31 115 ILE A CA 1
ATOM 874 C C . ILE A 1 115 ? -6.271 4.145 -24.032 1.00 32.31 115 ILE A C 1
ATOM 876 O O . ILE A 1 115 ? -6.814 5.225 -24.257 1.00 32.31 115 ILE A O 1
ATOM 880 N N . ASN A 1 116 ? -6.022 3.236 -24.971 1.00 30.42 116 ASN A N 1
ATOM 881 C CA . ASN A 1 116 ? -6.797 3.121 -26.203 1.00 30.42 116 ASN A CA 1
ATOM 882 C C . ASN A 1 116 ? -7.723 1.918 -26.064 1.00 30.42 116 ASN A C 1
ATOM 884 O O . ASN A 1 116 ? -7.240 0.883 -25.549 1.00 30.42 116 ASN A O 1
#

Radius of gyration: 15.57 Å; chains: 1; bounding box: 39×28×40 Å

Organism: Escherichia coli (NCBI:txid562)

Secondary structure (DSSP, 8-state):
-----EEEETT-TTTTSBHHHH-GGGTTT--PBEEEES-GGGT-TT-SEEEE-S-HHHHHHHHHHHHHTT-EEEE-SSTTS-S-HHHHHHHH-S---THHHHTT-TTEEETT----

Sequence (116 aa):
MNITALTVSAQSNDAGKLISDLHPQLKGIVDLPLQPMSDISEFSPGVDVVFLATAHEVSHDLAPQFLEAGCVVFDLSGAFRVNDATFYENITALPINTRNCWNRQPTVWRSGAVIN

Foldseek 3Di:
DDDQAAEDAQPDPQAQAFPCVVVVVCVPPGGGGYHHDPDCVVPLPPAAEEEAPDELVVCVVVVVVSVVSVHQYEYPYPNPADPDQVVCCVPVVDNDPCPPVPPPPPRHDYPPPDDD

InterPro domains:
  IPR000534 Semialdehyde dehydrogenase, NAD-binding [PF01118] (4-88)
  IPR000534 Semialdehyde dehydrogenase, NAD-binding [SM00859] (1-94)
  IPR036291 NAD(P)-binding domain superfamily [SSF51735] (2-108)
  IPR050085 N-acetyl-gamma-glutamyl-phosphate reductase [PTHR32338] (3-95)